Protein AF-A0AAU5Y5T3-F1 (afdb_monomer_lite)

Sequence (92 aa):
MTRAQVRLNDVADDPAAEAKKVAPTELAQADFGRVHGDGYGKYKSGIDEIGAGMNGLSNALMNLSSGIGTAGSQYSTQEQNAGAQAKAAGSK

Foldseek 3Di:
DDPLLVVLLVCLVVLLVVLVVQPQDPDDLCNCPDPCSVVVVVSRVVSVVSSVVSNVSSVVSNVVSVVVVVVVVVVVVVVVVVVVVVVVVVVD

Structure (mmCIF, N/CA/C/O backbone):
data_AF-A0AAU5Y5T3-F1
#
_entry.id   AF-A0AAU5Y5T3-F1
#
loop_
_atom_site.group_PDB
_atom_site.id
_atom_site.type_symbol
_atom_site.label_atom_id
_atom_site.label_alt_id
_atom_site.label_comp_id
_atom_site.label_asym_id
_atom_site.label_entity_id
_atom_site.label_seq_id
_atom_site.pdbx_PDB_ins_code
_atom_site.Cartn_x
_atom_site.Cartn_y
_atom_site.Cartn_z
_atom_site.occupancy
_atom_site.B_iso_or_equiv
_atom_site.auth_seq_id
_atom_site.auth_comp_id
_atom_site.auth_asym_id
_atom_site.auth_atom_id
_atom_site.pdbx_PDB_model_num
ATOM 1 N N . MET A 1 1 ? -14.611 5.046 17.222 1.00 64.44 1 MET A N 1
ATOM 2 C CA . MET A 1 1 ? -13.295 4.614 16.709 1.00 64.44 1 MET A CA 1
ATOM 3 C C . MET A 1 1 ? -12.225 4.976 17.718 1.00 64.44 1 MET A C 1
ATOM 5 O O . MET A 1 1 ? -12.296 6.058 18.291 1.00 64.44 1 MET A O 1
ATOM 9 N N . THR A 1 2 ? -11.277 4.079 17.981 1.00 82.31 2 THR A N 1
ATOM 10 C CA . THR A 1 2 ? -10.128 4.376 18.848 1.00 82.31 2 THR A CA 1
ATOM 11 C C . THR A 1 2 ? -9.165 5.337 18.141 1.00 82.31 2 THR A C 1
ATOM 13 O O . THR A 1 2 ? -9.160 5.443 16.914 1.00 82.31 2 THR A O 1
ATOM 16 N N . ARG A 1 3 ? -8.304 6.026 18.901 1.00 85.81 3 ARG A N 1
ATOM 17 C CA . ARG A 1 3 ? -7.283 6.933 18.341 1.00 85.81 3 ARG A CA 1
ATOM 18 C C . ARG A 1 3 ? -6.321 6.220 17.378 1.00 85.81 3 ARG A C 1
ATOM 20 O O . ARG A 1 3 ? -5.818 6.848 16.454 1.00 85.81 3 ARG A O 1
ATOM 27 N N . ALA A 1 4 ? -6.084 4.924 17.590 1.00 84.94 4 ALA A N 1
ATOM 28 C CA . ALA A 1 4 ? -5.267 4.094 16.708 1.00 84.94 4 ALA A CA 1
ATOM 29 C C . ALA A 1 4 ? -5.956 3.832 15.360 1.00 84.94 4 ALA A C 1
ATOM 31 O O . ALA A 1 4 ? -5.308 3.951 14.328 1.00 84.94 4 ALA A O 1
ATOM 32 N N . GLN A 1 5 ? -7.265 3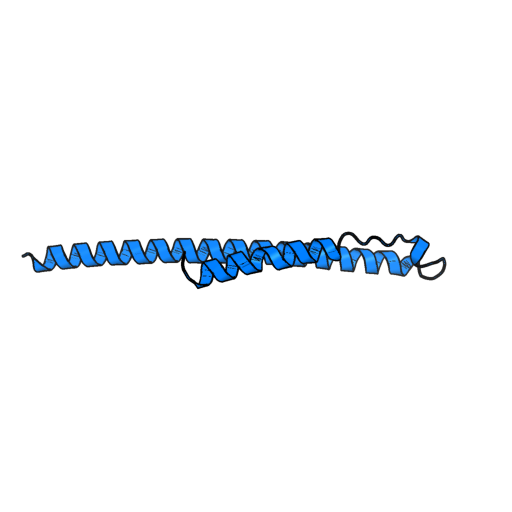.552 15.356 1.00 86.75 5 GLN A N 1
ATOM 33 C CA . GLN A 1 5 ? -8.024 3.356 14.115 1.00 86.75 5 GLN A CA 1
ATOM 34 C C . GLN A 1 5 ? -8.051 4.608 13.244 1.00 86.75 5 GLN A C 1
ATOM 36 O O . GLN A 1 5 ? -7.858 4.514 12.041 1.00 86.75 5 GLN A O 1
ATOM 41 N N . VAL A 1 6 ? -8.266 5.779 13.857 1.00 85.88 6 VAL A N 1
ATOM 42 C CA . VAL A 1 6 ? -8.280 7.057 13.129 1.00 85.88 6 VAL A CA 1
ATOM 43 C C . VAL A 1 6 ? -6.944 7.265 12.426 1.00 85.88 6 VAL A C 1
ATOM 45 O O . VAL A 1 6 ? -6.915 7.401 11.214 1.00 85.88 6 VAL A O 1
ATOM 48 N N . ARG A 1 7 ? -5.831 7.145 13.161 1.00 88.94 7 ARG A N 1
ATOM 49 C CA . ARG A 1 7 ? -4.494 7.305 12.575 1.00 88.94 7 ARG A CA 1
ATOM 50 C C . ARG A 1 7 ? -4.204 6.301 11.468 1.00 88.94 7 ARG A C 1
ATOM 52 O O . ARG A 1 7 ? -3.586 6.681 10.489 1.00 88.94 7 ARG A O 1
ATOM 59 N N . LEU A 1 8 ? -4.608 5.040 11.635 1.00 90.00 8 LEU A N 1
ATOM 60 C CA . LEU A 1 8 ? -4.390 4.006 10.623 1.00 90.00 8 LEU A CA 1
ATOM 61 C C . LEU A 1 8 ? -5.212 4.252 9.362 1.00 90.00 8 LEU A C 1
ATOM 63 O O . LEU A 1 8 ? -4.687 4.036 8.281 1.00 90.00 8 LEU A O 1
ATOM 67 N N . ASN A 1 9 ? -6.457 4.714 9.496 1.00 85.25 9 ASN A N 1
ATOM 68 C CA . ASN A 1 9 ? -7.258 5.109 8.342 1.00 85.25 9 ASN A CA 1
ATOM 69 C C . ASN A 1 9 ? -6.659 6.331 7.645 1.00 85.25 9 ASN A C 1
ATOM 71 O O . ASN A 1 9 ? -6.535 6.303 6.429 1.00 85.25 9 ASN A O 1
ATOM 75 N N . ASP A 1 10 ? -6.234 7.346 8.403 1.00 87.31 10 ASP A N 1
ATOM 76 C CA . ASP A 1 10 ? -5.647 8.565 7.837 1.00 87.31 10 ASP A CA 1
ATOM 77 C C . ASP A 1 10 ? -4.397 8.251 6.996 1.00 87.31 10 ASP A C 1
ATOM 79 O O . ASP A 1 10 ? -4.235 8.800 5.914 1.00 87.31 10 ASP A O 1
ATOM 83 N N . VAL A 1 11 ? -3.531 7.336 7.457 1.00 90.38 11 VAL A N 1
ATOM 84 C CA . VAL A 1 11 ? -2.309 6.957 6.716 1.00 90.38 11 VAL A CA 1
ATOM 85 C C . VAL A 1 11 ? -2.516 5.820 5.713 1.00 90.38 11 VAL A C 1
ATOM 87 O O . VAL A 1 11 ? -1.587 5.485 4.982 1.00 90.38 11 VAL A O 1
ATOM 90 N N . ALA A 1 12 ? -3.682 5.167 5.683 1.00 90.38 12 ALA A N 1
ATOM 91 C CA . ALA A 1 12 ? -3.933 4.063 4.755 1.00 90.38 12 ALA A CA 1
ATOM 92 C C . ALA A 1 12 ? -4.112 4.548 3.314 1.00 90.38 12 ALA A C 1
ATOM 94 O O . ALA A 1 12 ? -3.797 3.802 2.386 1.00 90.38 12 ALA A O 1
ATOM 95 N N . ASP A 1 13 ? -4.574 5.780 3.117 1.00 86.38 13 ASP A N 1
ATOM 96 C CA . ASP A 1 13 ? -4.763 6.351 1.783 1.00 86.38 13 ASP A CA 1
ATOM 97 C C . ASP A 1 13 ? -3.431 6.778 1.140 1.00 86.38 13 ASP A C 1
ATOM 99 O O . ASP A 1 13 ? -3.285 6.707 -0.086 1.00 86.38 13 ASP A O 1
ATOM 103 N N . ASP A 1 14 ? -2.431 7.139 1.953 1.00 92.19 14 ASP A N 1
ATOM 104 C CA . ASP A 1 14 ? -1.151 7.676 1.480 1.00 92.19 14 ASP A CA 1
ATOM 105 C C . ASP A 1 14 ? -0.396 6.705 0.552 1.00 92.19 14 ASP A C 1
ATOM 107 O O . ASP A 1 14 ? -0.036 7.113 -0.554 1.00 92.19 14 ASP A O 1
ATOM 111 N N . PRO A 1 15 ? -0.188 5.411 0.891 1.00 90.44 15 PRO A N 1
ATOM 112 C CA . PRO A 1 15 ? 0.513 4.494 -0.001 1.00 90.44 15 PRO A CA 1
ATOM 113 C C . PRO A 1 15 ? -0.175 4.349 -1.361 1.00 90.44 15 PRO A C 1
ATOM 115 O O . PRO A 1 15 ? 0.491 4.397 -2.390 1.00 90.44 15 PRO A O 1
ATOM 118 N N . ALA A 1 16 ? -1.504 4.221 -1.393 1.00 88.25 16 ALA A N 1
ATOM 119 C CA . ALA A 1 16 ? -2.243 4.090 -2.648 1.00 88.25 16 ALA A CA 1
ATOM 120 C C . ALA A 1 16 ? -2.200 5.382 -3.487 1.00 88.25 16 ALA A C 1
ATOM 122 O O . ALA A 1 16 ? -2.199 5.326 -4.719 1.00 88.25 16 ALA A O 1
ATOM 123 N N . ALA A 1 17 ? -2.149 6.552 -2.843 1.00 90.62 17 ALA A N 1
ATOM 124 C CA . ALA A 1 17 ? -1.966 7.831 -3.523 1.00 90.62 17 ALA A CA 1
ATOM 125 C C . ALA A 1 17 ? -0.550 7.975 -4.106 1.00 90.62 17 ALA A C 1
ATOM 127 O O . ALA A 1 17 ? -0.406 8.386 -5.259 1.00 90.62 17 ALA A O 1
ATOM 128 N N . GLU A 1 18 ? 0.486 7.590 -3.356 1.00 91.12 18 GLU A N 1
ATOM 129 C CA . GLU A 1 18 ? 1.875 7.592 -3.835 1.00 91.12 18 GLU A CA 1
ATOM 130 C C . GLU A 1 18 ? 2.103 6.563 -4.951 1.00 91.12 18 GLU A C 1
ATOM 132 O O . GLU A 1 18 ? 2.807 6.858 -5.917 1.00 91.12 18 GLU A O 1
ATOM 137 N N . ALA A 1 19 ? 1.439 5.401 -4.896 1.00 89.69 19 ALA A N 1
ATOM 138 C CA . ALA A 1 19 ? 1.512 4.371 -5.935 1.00 89.69 19 ALA A CA 1
ATOM 139 C C . ALA A 1 19 ? 1.180 4.932 -7.325 1.00 89.69 19 ALA A C 1
ATOM 141 O O . ALA A 1 19 ? 1.856 4.612 -8.299 1.00 89.69 19 ALA A O 1
ATOM 142 N N . LYS A 1 20 ? 0.179 5.819 -7.406 1.00 88.88 20 LYS A N 1
ATOM 143 C CA . LYS A 1 20 ? -0.268 6.450 -8.659 1.00 88.88 20 LYS A CA 1
ATOM 144 C C . LYS A 1 20 ? 0.734 7.448 -9.237 1.00 88.88 20 LYS A C 1
ATOM 146 O O . LYS A 1 20 ? 0.622 7.787 -10.408 1.00 88.88 20 LYS A O 1
ATOM 151 N N . LYS A 1 21 ? 1.678 7.951 -8.433 1.00 88.69 21 LYS A N 1
ATOM 152 C CA . LYS A 1 21 ? 2.716 8.886 -8.902 1.00 88.69 21 LYS A CA 1
ATOM 153 C C . LYS A 1 21 ? 3.884 8.175 -9.568 1.00 88.69 21 LYS A C 1
ATOM 155 O O . LYS A 1 21 ? 4.639 8.802 -10.302 1.00 88.69 21 LYS A O 1
ATOM 160 N N . VAL A 1 22 ? 4.064 6.894 -9.259 1.00 84.31 22 VAL A N 1
ATOM 161 C CA . VAL A 1 22 ? 5.195 6.105 -9.746 1.00 84.31 22 VAL A CA 1
ATOM 162 C C . VAL A 1 22 ? 4.759 5.042 -10.744 1.00 84.31 22 VAL A C 1
ATOM 164 O O . VAL A 1 22 ? 5.517 4.778 -11.669 1.00 84.31 22 VAL A O 1
ATOM 167 N N . ALA A 1 23 ? 3.5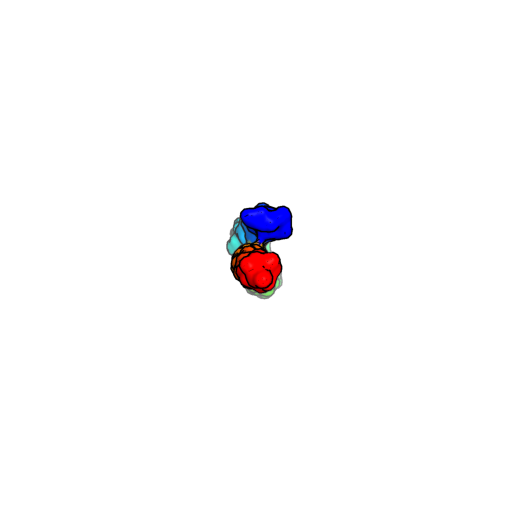57 4.472 -10.601 1.00 88.75 23 ALA A N 1
ATOM 168 C CA . ALA A 1 23 ? 3.053 3.383 -11.428 1.00 88.75 23 ALA A CA 1
ATOM 169 C C . ALA A 1 23 ? 1.653 3.674 -12.021 1.00 88.75 23 ALA A C 1
ATOM 171 O O . ALA A 1 23 ? 0.770 4.160 -11.308 1.00 88.75 23 ALA A O 1
ATOM 172 N N . PRO A 1 24 ? 1.399 3.283 -13.287 1.00 85.69 24 PRO A N 1
ATOM 173 C CA . PRO A 1 24 ? 2.377 2.747 -14.240 1.00 85.69 24 PRO A CA 1
ATOM 174 C C . PRO A 1 24 ? 3.393 3.820 -14.666 1.00 85.69 24 PRO A C 1
ATOM 176 O O . PRO A 1 24 ? 3.084 5.008 -14.646 1.00 85.69 24 PRO A O 1
ATOM 179 N N . THR A 1 25 ? 4.605 3.405 -15.050 1.00 87.12 25 THR A N 1
ATOM 180 C CA . THR A 1 25 ? 5.611 4.358 -15.548 1.00 87.12 25 THR A CA 1
ATOM 181 C C . THR A 1 25 ? 5.145 5.035 -16.838 1.00 87.12 25 THR A C 1
ATOM 183 O O . THR A 1 25 ? 4.606 4.379 -17.731 1.00 87.12 25 THR A O 1
ATOM 186 N N . GLU A 1 26 ? 5.387 6.342 -16.943 1.00 87.50 26 GLU A N 1
ATOM 187 C CA . GLU A 1 26 ? 5.123 7.131 -18.152 1.00 87.50 26 GLU A CA 1
ATOM 188 C C . GLU A 1 26 ? 6.179 6.908 -19.245 1.00 87.50 26 GLU A C 1
ATOM 190 O O . GLU A 1 26 ? 5.945 7.241 -20.405 1.00 87.50 26 GLU A O 1
ATOM 195 N N . LEU A 1 27 ? 7.336 6.333 -18.891 1.00 89.62 27 LEU A N 1
ATOM 196 C CA . LEU A 1 27 ? 8.413 6.071 -19.840 1.00 89.62 27 LEU A CA 1
ATOM 197 C C . LEU A 1 27 ? 8.063 4.887 -20.747 1.00 89.62 27 LEU A C 1
ATOM 199 O O . LEU A 1 27 ? 7.586 3.834 -20.306 1.00 89.62 27 LEU A O 1
ATOM 203 N N . ALA A 1 28 ? 8.378 5.034 -22.026 1.00 89.62 28 ALA A N 1
ATOM 204 C CA . ALA A 1 28 ? 8.339 3.982 -23.022 1.00 89.62 28 ALA A CA 1
ATOM 205 C C . ALA A 1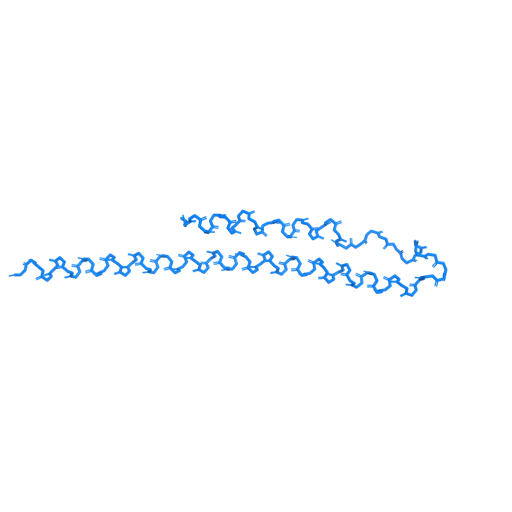 28 ? 9.735 3.380 -23.235 1.00 89.62 28 ALA A C 1
ATOM 207 O O . ALA A 1 28 ? 10.767 3.981 -22.936 1.00 89.62 28 ALA A O 1
ATOM 208 N N . GLN A 1 29 ? 9.789 2.188 -23.835 1.00 88.94 29 GLN A N 1
ATOM 209 C CA . GLN A 1 29 ? 11.063 1.539 -24.165 1.00 88.94 29 GLN A CA 1
ATOM 210 C C . GLN A 1 29 ? 11.957 2.410 -25.062 1.00 88.94 29 GLN A C 1
ATOM 212 O O . GLN A 1 29 ? 13.180 2.374 -24.939 1.00 88.94 29 GLN A O 1
ATOM 217 N N . ALA A 1 30 ? 11.350 3.209 -25.945 1.00 89.44 30 ALA A N 1
ATOM 218 C CA . ALA A 1 30 ? 12.064 4.122 -26.830 1.00 89.44 30 ALA A CA 1
ATOM 219 C C . ALA A 1 30 ? 12.861 5.194 -26.063 1.00 89.44 30 ALA A C 1
ATOM 221 O O . ALA A 1 30 ? 13.930 5.593 -26.526 1.00 89.44 30 ALA A O 1
ATOM 222 N N . ASP A 1 31 ? 12.399 5.589 -24.873 1.00 90.88 31 ASP A N 1
ATOM 223 C CA . ASP A 1 31 ? 13.038 6.621 -24.047 1.00 90.88 31 ASP A CA 1
ATOM 224 C C . ASP A 1 31 ? 14.346 6.131 -23.409 1.00 90.88 31 ASP A C 1
ATOM 226 O O . ASP A 1 31 ? 15.213 6.927 -23.055 1.00 90.88 31 ASP A O 1
ATOM 230 N N . PHE A 1 32 ? 14.541 4.811 -23.323 1.00 90.94 32 PHE A N 1
ATOM 231 C CA . PHE A 1 32 ? 15.799 4.197 -22.885 1.00 90.94 32 PHE A CA 1
ATOM 232 C C . PHE A 1 32 ? 16.850 4.165 -24.012 1.00 90.94 32 PHE A C 1
ATOM 234 O O . PHE A 1 32 ? 18.017 3.834 -23.789 1.00 90.94 32 PHE A O 1
ATOM 241 N N . GLY A 1 33 ? 16.465 4.528 -25.237 1.00 87.56 33 GLY A N 1
ATOM 242 C CA . GLY A 1 33 ? 17.337 4.517 -26.402 1.00 87.56 33 GLY A CA 1
ATOM 243 C C . GLY A 1 33 ? 17.703 3.109 -26.884 1.00 87.56 33 GLY A C 1
ATOM 244 O O . GLY A 1 33 ? 17.397 2.084 -26.276 1.00 87.56 33 GLY A O 1
ATOM 245 N N . ARG A 1 34 ? 18.404 3.054 -28.022 1.00 83.31 34 ARG A N 1
ATOM 246 C CA . ARG A 1 34 ? 18.666 1.802 -28.758 1.00 83.31 34 ARG A CA 1
ATOM 247 C C . ARG A 1 34 ? 19.476 0.766 -27.968 1.00 83.31 34 ARG A C 1
ATOM 249 O O . ARG A 1 34 ? 19.329 -0.424 -28.210 1.00 83.31 34 ARG A O 1
ATOM 256 N N . VAL A 1 35 ? 20.361 1.213 -27.076 1.00 83.56 35 VAL A N 1
ATOM 257 C CA . VAL A 1 35 ? 21.323 0.342 -26.374 1.00 83.56 35 VAL A CA 1
ATOM 258 C C . VAL A 1 35 ? 20.800 -0.129 -25.013 1.00 83.56 35 VAL A C 1
ATOM 260 O O . VAL A 1 35 ? 21.180 -1.206 -24.568 1.00 83.56 35 VAL A O 1
ATOM 263 N N . HIS A 1 36 ? 19.905 0.624 -24.364 1.00 85.50 36 HIS A N 1
ATOM 264 C CA . HIS A 1 36 ? 19.391 0.287 -23.028 1.00 85.50 36 HIS A CA 1
ATOM 265 C C . HIS A 1 36 ? 17.935 -0.197 -23.030 1.00 85.50 36 HIS A C 1
ATOM 267 O O . HIS A 1 36 ? 17.338 -0.328 -21.962 1.00 85.50 36 HIS A O 1
ATOM 273 N N . GLY A 1 37 ? 17.374 -0.519 -24.200 1.00 80.88 37 GLY A N 1
ATOM 274 C CA . GLY A 1 37 ? 16.007 -1.031 -24.337 1.00 80.88 37 GLY A CA 1
ATOM 275 C C . GLY A 1 37 ? 15.723 -2.293 -23.512 1.00 80.88 37 GLY A C 1
ATOM 276 O O . GLY A 1 37 ? 14.592 -2.477 -23.071 1.00 80.88 37 GLY A O 1
ATOM 277 N N . ASP A 1 38 ? 16.733 -3.118 -23.224 1.00 81.38 38 ASP A N 1
ATOM 278 C CA . ASP A 1 38 ? 16.599 -4.290 -22.340 1.00 81.38 38 ASP A CA 1
ATOM 279 C C . ASP A 1 38 ? 16.465 -3.899 -20.856 1.00 81.38 38 ASP A C 1
ATOM 281 O O . ASP A 1 38 ? 15.863 -4.617 -20.054 1.00 81.38 38 ASP A O 1
ATOM 285 N N . GLY A 1 39 ? 17.004 -2.736 -20.473 1.00 89.81 39 GLY A N 1
ATOM 286 C CA . GLY A 1 39 ? 16.864 -2.167 -19.132 1.00 89.81 39 GLY A CA 1
ATOM 287 C C . GLY A 1 39 ? 15.443 -1.688 -18.839 1.00 89.81 39 GLY A C 1
ATOM 288 O O . GLY A 1 39 ? 15.009 -1.752 -17.688 1.00 89.81 39 GLY A O 1
ATOM 289 N N . TYR A 1 40 ? 14.697 -1.296 -19.877 1.00 91.69 40 TYR A N 1
ATOM 290 C CA . TYR A 1 40 ? 13.310 -0.852 -19.756 1.00 91.69 40 TYR A CA 1
ATOM 291 C C . TYR A 1 40 ? 12.416 -1.907 -19.103 1.00 91.69 40 TYR A C 1
ATOM 293 O O . TYR A 1 40 ? 11.654 -1.581 -18.200 1.00 91.69 40 TYR A O 1
ATOM 301 N N . GLY A 1 41 ? 12.535 -3.178 -19.505 1.00 89.81 41 GLY A N 1
ATOM 302 C CA . GLY A 1 41 ? 11.700 -4.249 -18.954 1.00 89.81 41 GLY A CA 1
ATOM 303 C C . GLY A 1 41 ? 11.877 -4.407 -17.442 1.00 89.81 41 GLY A C 1
ATOM 304 O O . GLY A 1 41 ? 10.895 -4.483 -16.706 1.00 89.81 41 GLY A O 1
ATOM 305 N N . LYS A 1 42 ? 13.129 -4.373 -16.964 1.00 91.62 42 LYS A N 1
ATOM 306 C CA . LYS A 1 42 ? 13.448 -4.432 -15.527 1.00 91.62 42 LYS A CA 1
ATOM 307 C C . LYS A 1 42 ? 12.948 -3.198 -14.785 1.00 91.62 42 LYS A C 1
ATOM 309 O O . LYS A 1 42 ? 12.367 -3.329 -13.715 1.00 91.62 42 LYS A O 1
ATOM 314 N N . TYR A 1 43 ? 13.163 -2.015 -15.359 1.00 92.69 43 TYR A N 1
ATOM 315 C CA . TYR A 1 43 ? 12.688 -0.761 -14.785 1.00 92.69 43 TYR A CA 1
ATOM 316 C C . TYR A 1 43 ? 11.161 -0.749 -14.650 1.00 92.69 43 TYR A C 1
ATOM 318 O O . TYR A 1 43 ? 10.646 -0.506 -13.562 1.00 92.69 43 TYR A O 1
ATOM 326 N N . LYS A 1 44 ? 10.444 -1.088 -15.727 1.00 92.38 44 LYS A N 1
ATOM 327 C CA . LYS A 1 44 ? 8.985 -1.166 -15.733 1.00 92.38 44 LYS A CA 1
ATOM 328 C C . LYS A 1 44 ? 8.483 -2.172 -14.694 1.00 92.38 44 LYS A C 1
ATOM 330 O O . LYS A 1 44 ? 7.617 -1.815 -13.905 1.00 92.38 44 LYS A O 1
ATOM 335 N N . SER A 1 45 ? 9.050 -3.382 -14.658 1.00 92.19 45 SER A N 1
ATOM 336 C CA . SER A 1 45 ? 8.679 -4.407 -13.668 1.00 92.19 45 SER A CA 1
ATOM 337 C C . SER A 1 45 ? 8.869 -3.904 -12.240 1.00 92.19 45 SER A C 1
ATOM 339 O O . SER A 1 45 ? 7.963 -4.026 -11.426 1.00 92.19 45 SER A O 1
ATOM 341 N N . GLY A 1 46 ? 10.010 -3.275 -11.943 1.00 93.31 46 GLY A N 1
ATOM 342 C CA . GLY A 1 46 ? 10.280 -2.735 -10.610 1.00 93.31 46 GLY A CA 1
ATOM 343 C C . GLY A 1 46 ? 9.308 -1.623 -10.210 1.00 93.31 46 GLY A C 1
ATOM 344 O O . GLY A 1 46 ? 8.846 -1.587 -9.074 1.00 93.31 46 GLY A O 1
ATOM 345 N N . ILE A 1 47 ? 8.948 -0.737 -11.141 1.00 94.94 47 ILE A N 1
ATOM 346 C CA . ILE A 1 47 ? 7.938 0.300 -10.902 1.00 94.94 47 ILE A CA 1
ATOM 347 C C . ILE A 1 47 ? 6.552 -0.309 -10.656 1.00 94.94 47 ILE A C 1
ATOM 349 O O . ILE A 1 47 ? 5.871 0.089 -9.708 1.00 94.94 47 ILE A O 1
ATOM 353 N N . ASP A 1 48 ? 6.146 -1.286 -11.468 1.00 92.38 48 ASP A N 1
ATOM 354 C CA . ASP A 1 48 ? 4.871 -1.984 -11.293 1.00 92.38 48 ASP A CA 1
ATOM 355 C C . ASP A 1 48 ? 4.824 -2.705 -9.927 1.00 92.38 48 ASP A C 1
ATOM 357 O O . ASP A 1 48 ? 3.815 -2.633 -9.222 1.00 92.38 48 ASP A O 1
ATOM 361 N N . GLU A 1 49 ? 5.926 -3.341 -9.511 1.00 95.12 49 GLU A N 1
ATOM 362 C CA . GLU A 1 49 ? 6.075 -3.988 -8.200 1.00 95.12 49 GLU A CA 1
ATOM 363 C C . GLU A 1 49 ? 5.978 -2.989 -7.039 1.00 95.12 49 GLU A C 1
ATOM 365 O O . GLU A 1 49 ? 5.295 -3.269 -6.051 1.00 95.12 49 GLU A O 1
ATOM 370 N N . ILE A 1 50 ? 6.597 -1.809 -7.157 1.00 93.44 50 ILE A N 1
ATOM 371 C CA . ILE A 1 50 ? 6.475 -0.734 -6.159 1.00 93.44 50 ILE A CA 1
ATOM 372 C C . ILE A 1 50 ? 5.015 -0.289 -6.037 1.00 93.44 50 ILE A C 1
ATOM 374 O O . ILE A 1 50 ? 4.483 -0.228 -4.926 1.00 93.44 50 ILE A O 1
ATOM 378 N N . GLY A 1 51 ? 4.344 -0.025 -7.163 1.00 94.12 51 GLY A N 1
ATOM 379 C CA . GLY A 1 51 ? 2.936 0.374 -7.172 1.00 94.12 51 GLY A CA 1
ATOM 380 C C . GLY A 1 51 ? 2.021 -0.690 -6.557 1.00 94.12 51 GLY A C 1
ATOM 381 O O . GLY A 1 51 ? 1.147 -0.379 -5.745 1.00 94.12 51 GLY A O 1
ATOM 382 N N . ALA A 1 52 ? 2.247 -1.964 -6.886 1.00 93.56 52 ALA A N 1
ATOM 383 C CA . ALA A 1 52 ? 1.518 -3.084 -6.298 1.00 93.56 52 ALA A CA 1
ATOM 384 C C . ALA A 1 52 ? 1.774 -3.209 -4.786 1.00 93.56 52 ALA A C 1
ATOM 386 O O . ALA A 1 52 ? 0.827 -3.376 -4.015 1.00 93.56 52 ALA A O 1
ATOM 387 N N . GLY A 1 53 ? 3.029 -3.076 -4.349 1.00 94.88 53 GLY A N 1
ATOM 388 C CA . GLY A 1 53 ? 3.412 -3.126 -2.939 1.00 94.88 53 GLY A CA 1
ATOM 389 C C . GLY A 1 53 ? 2.779 -2.003 -2.117 1.00 94.88 53 GLY A C 1
ATOM 390 O O . GLY A 1 53 ? 2.250 -2.252 -1.034 1.00 94.88 53 GLY A O 1
ATOM 391 N N . MET A 1 54 ? 2.754 -0.784 -2.655 1.00 95.12 54 MET A N 1
ATOM 392 C CA . MET A 1 54 ? 2.104 0.367 -2.025 1.00 95.12 54 MET A CA 1
ATOM 393 C C . MET A 1 54 ? 0.584 0.181 -1.885 1.00 95.12 54 MET A C 1
ATOM 395 O O . MET A 1 54 ? 0.037 0.397 -0.802 1.00 95.12 54 MET A O 1
ATOM 399 N N . ASN A 1 55 ? -0.099 -0.306 -2.925 1.00 93.56 55 ASN A N 1
ATOM 400 C CA . ASN A 1 55 ? -1.522 -0.659 -2.831 1.00 93.56 55 ASN A CA 1
ATOM 401 C C . ASN A 1 55 ? -1.769 -1.792 -1.820 1.00 93.56 55 ASN A C 1
ATOM 403 O O . ASN A 1 55 ? -2.732 -1.757 -1.053 1.00 93.56 55 ASN A O 1
ATOM 407 N N . GLY A 1 56 ? -0.883 -2.790 -1.780 1.00 95.38 56 GLY A N 1
ATOM 408 C CA . GLY A 1 56 ? -0.933 -3.870 -0.796 1.00 95.38 56 GLY A CA 1
ATOM 409 C C . GLY A 1 56 ? -0.807 -3.362 0.642 1.00 95.38 56 GLY A C 1
ATOM 410 O O . GLY A 1 56 ? -1.577 -3.776 1.510 1.00 95.38 56 GLY A O 1
ATOM 411 N N . LEU A 1 57 ? 0.111 -2.424 0.890 1.00 95.19 57 LEU A N 1
ATOM 412 C CA . LEU A 1 57 ? 0.289 -1.791 2.196 1.00 95.19 57 LEU A CA 1
ATOM 413 C C . LEU A 1 57 ? -0.949 -0.991 2.620 1.00 95.19 57 LEU A C 1
ATOM 415 O O . LEU A 1 57 ? -1.410 -1.156 3.747 1.00 95.19 57 LEU A O 1
ATOM 419 N N . SER A 1 58 ? -1.511 -0.180 1.719 1.00 94.62 58 SER A N 1
ATOM 420 C CA . SER A 1 58 ? -2.768 0.547 1.957 1.00 94.62 58 SER A CA 1
ATOM 421 C C . SER A 1 58 ? -3.883 -0.403 2.424 1.00 94.62 58 SER A C 1
ATOM 423 O O . SER A 1 58 ? -4.473 -0.216 3.491 1.00 94.62 58 SER A O 1
ATOM 425 N N . ASN A 1 59 ? -4.084 -1.510 1.702 1.00 94.50 59 ASN A N 1
ATOM 426 C CA . ASN A 1 59 ? -5.066 -2.533 2.067 1.00 94.50 59 ASN A CA 1
ATOM 427 C C . ASN A 1 59 ? -4.776 -3.183 3.428 1.00 94.50 59 ASN A C 1
ATOM 429 O O . ASN A 1 59 ? -5.692 -3.400 4.224 1.00 94.50 59 ASN A O 1
ATOM 433 N N . ALA A 1 60 ? -3.510 -3.484 3.725 1.00 95.81 60 ALA A N 1
ATOM 434 C CA . ALA A 1 60 ? -3.119 -4.056 5.010 1.00 95.81 60 ALA A CA 1
ATOM 435 C C . ALA A 1 60 ? -3.426 -3.106 6.183 1.00 95.81 60 ALA A C 1
ATOM 437 O O . ALA A 1 60 ? -3.913 -3.556 7.223 1.00 95.81 60 ALA A O 1
ATOM 438 N N . LEU A 1 61 ? -3.204 -1.799 6.008 1.00 95.19 61 LEU A N 1
ATOM 439 C CA . LEU A 1 61 ? -3.508 -0.776 7.014 1.00 95.19 61 LEU A CA 1
ATOM 440 C C . LEU A 1 61 ? -5.019 -0.642 7.258 1.00 95.19 61 LEU A C 1
ATOM 442 O O . LEU A 1 61 ? -5.449 -0.632 8.416 1.00 95.19 61 LEU A O 1
ATOM 446 N N . MET A 1 62 ? -5.833 -0.637 6.197 1.00 93.00 62 MET A N 1
ATOM 447 C CA . MET A 1 62 ? -7.300 -0.637 6.317 1.00 93.00 62 MET A CA 1
ATOM 448 C C . MET A 1 62 ? -7.821 -1.882 7.050 1.00 93.00 62 MET A C 1
ATOM 450 O O . MET A 1 62 ? -8.682 -1.789 7.935 1.00 93.00 62 MET A O 1
ATOM 454 N N . ASN A 1 63 ? -7.267 -3.055 6.728 1.00 93.44 63 ASN A N 1
ATOM 455 C CA . ASN A 1 63 ? -7.630 -4.313 7.379 1.00 93.44 63 ASN A CA 1
ATOM 456 C C . ASN A 1 63 ? -7.256 -4.306 8.866 1.00 93.44 63 ASN A C 1
ATOM 458 O O . ASN A 1 63 ? -8.065 -4.699 9.710 1.00 93.44 63 ASN A O 1
ATOM 462 N N . LEU A 1 64 ? -6.065 -3.805 9.206 1.00 93.06 64 LEU A N 1
ATOM 463 C CA . LEU A 1 64 ? -5.629 -3.661 10.594 1.00 93.06 64 LEU A CA 1
ATOM 464 C C . LEU A 1 64 ? -6.555 -2.724 11.382 1.00 93.06 64 LEU A C 1
ATOM 466 O O . LEU A 1 64 ? -6.983 -3.065 12.486 1.00 93.06 64 LEU A O 1
ATOM 470 N N . SER A 1 65 ? -6.907 -1.570 10.812 1.00 91.69 65 SER A N 1
ATOM 471 C CA . SER A 1 65 ? -7.832 -0.613 11.431 1.00 91.69 65 SER A CA 1
ATOM 472 C C . SER A 1 65 ? -9.211 -1.227 11.714 1.00 91.69 65 SER A C 1
ATOM 474 O O . SER A 1 65 ? -9.769 -1.071 12.809 1.00 91.69 65 SER A O 1
ATOM 476 N N . SER A 1 66 ? -9.734 -2.001 10.760 1.00 90.31 66 SER A N 1
ATOM 477 C CA . SER A 1 66 ? -11.001 -2.729 10.901 1.00 90.31 66 SER A CA 1
ATOM 478 C C . SER A 1 66 ? -10.928 -3.805 11.992 1.00 90.31 66 SER A C 1
ATOM 480 O O . SER A 1 66 ? -11.843 -3.934 12.815 1.00 90.31 66 SER A O 1
ATOM 482 N N . GLY A 1 67 ? -9.810 -4.535 12.058 1.00 92.50 67 GLY A N 1
ATOM 483 C CA . GLY A 1 67 ? -9.549 -5.533 13.097 1.00 92.50 67 GLY A CA 1
ATOM 484 C C . GLY A 1 67 ? -9.503 -4.925 14.501 1.00 92.50 67 GLY A C 1
ATOM 485 O O . GLY A 1 67 ? -10.166 -5.424 15.411 1.00 92.50 67 GLY A O 1
ATOM 486 N N . ILE A 1 68 ? -8.804 -3.796 14.669 1.00 91.00 68 ILE A N 1
ATOM 487 C CA . ILE A 1 68 ? -8.752 -3.059 15.943 1.00 91.00 68 ILE A CA 1
ATOM 488 C C . ILE A 1 68 ? -10.152 -2.605 16.373 1.00 91.00 68 ILE A C 1
ATOM 490 O O . ILE A 1 68 ? -10.495 -2.697 17.552 1.00 91.00 68 ILE A O 1
ATOM 494 N N . GLY A 1 69 ? -10.977 -2.137 15.434 1.00 90.00 69 GLY A N 1
ATOM 495 C CA . GLY A 1 69 ? -12.360 -1.748 15.720 1.00 90.00 69 GLY A CA 1
ATOM 496 C C . GLY A 1 69 ? -13.201 -2.893 16.240 1.0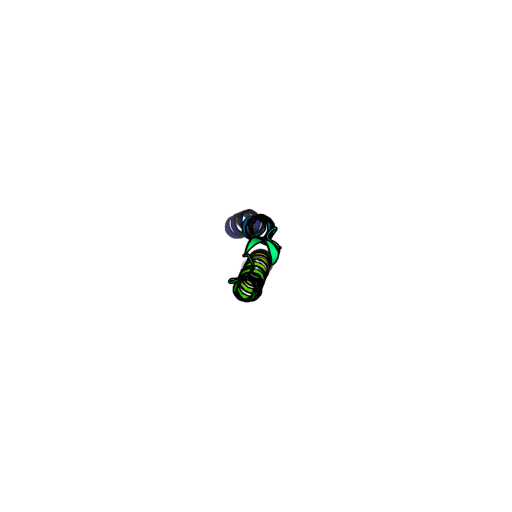0 90.00 69 GLY A C 1
ATOM 497 O O . GLY A 1 69 ? -13.857 -2.766 17.272 1.00 90.00 69 GLY A O 1
ATOM 498 N N . THR A 1 70 ? -13.122 -4.026 15.549 1.00 90.94 70 THR A N 1
ATOM 499 C CA . THR A 1 70 ? -13.841 -5.245 15.918 1.00 90.94 70 THR A CA 1
ATOM 500 C C . THR A 1 70 ? -13.444 -5.713 17.317 1.00 90.94 70 THR A C 1
ATOM 502 O O . THR A 1 70 ? -14.313 -5.946 18.158 1.00 90.94 70 THR A O 1
ATOM 505 N N . ALA A 1 71 ? -12.140 -5.778 17.605 1.00 89.75 71 ALA A N 1
ATOM 506 C CA . ALA A 1 71 ? -11.637 -6.157 18.923 1.00 89.75 71 ALA A CA 1
ATOM 507 C C . ALA A 1 71 ? -12.090 -5.177 20.021 1.00 89.75 71 ALA A C 1
ATOM 509 O O . ALA A 1 71 ? -12.528 -5.602 21.091 1.00 89.75 71 ALA A O 1
ATOM 510 N N . GLY A 1 72 ? -12.060 -3.867 19.748 1.00 89.19 72 GLY A N 1
ATOM 511 C CA . GLY A 1 72 ? -12.531 -2.845 20.685 1.00 89.19 72 GLY A CA 1
ATOM 512 C C . GLY A 1 72 ? -14.018 -2.986 21.037 1.00 89.19 72 GLY A C 1
ATOM 513 O O . GLY A 1 72 ? -14.391 -2.881 22.207 1.00 89.19 72 GLY A O 1
ATOM 514 N N . SER A 1 73 ? -14.869 -3.274 20.049 1.00 89.31 73 SER A N 1
ATOM 515 C CA . SER A 1 73 ? -16.302 -3.517 20.267 1.00 89.31 73 SER A CA 1
ATOM 516 C C . SER A 1 73 ? -16.568 -4.782 21.084 1.00 89.31 73 SER A C 1
ATOM 518 O O . SER A 1 73 ? -17.429 -4.768 21.969 1.00 89.31 73 SER A O 1
ATOM 520 N N . GLN A 1 74 ? -15.819 -5.859 20.830 1.00 92.31 74 GLN A N 1
ATOM 521 C CA . GLN A 1 74 ? -15.914 -7.091 21.617 1.00 92.31 74 GLN A CA 1
ATOM 522 C C . GLN A 1 74 ? -15.530 -6.842 23.076 1.00 92.31 74 GLN A C 1
ATOM 524 O O . GLN A 1 74 ? -16.288 -7.208 23.972 1.00 92.31 74 GLN A O 1
ATOM 529 N N . TYR A 1 75 ? -14.417 -6.139 23.310 1.00 91.75 75 TYR A N 1
ATOM 530 C CA . TYR A 1 75 ? -13.969 -5.789 24.657 1.00 91.75 75 TYR A CA 1
ATOM 531 C C . TYR A 1 75 ? -15.016 -4.957 25.409 1.00 91.75 75 TYR A C 1
ATOM 533 O O . TYR A 1 75 ? -15.385 -5.282 26.534 1.00 91.75 75 TYR A O 1
ATOM 541 N N . SER A 1 76 ? -15.572 -3.921 24.767 1.00 91.06 76 SER A N 1
ATOM 542 C CA . SER A 1 76 ? -16.620 -3.093 25.379 1.00 91.06 76 SER A CA 1
ATOM 543 C C . SER A 1 76 ? -17.872 -3.900 25.739 1.00 91.06 76 SER A C 1
ATOM 545 O O . SER A 1 76 ? -18.447 -3.700 26.808 1.00 91.06 76 SER A O 1
ATOM 547 N N . THR A 1 77 ? -18.277 -4.833 24.876 1.00 93.31 77 THR A N 1
ATOM 548 C CA . THR A 1 77 ? -19.430 -5.711 25.127 1.00 93.31 77 THR A CA 1
ATOM 549 C C . THR A 1 77 ? -19.157 -6.658 26.296 1.00 93.31 77 THR A C 1
ATOM 551 O O . THR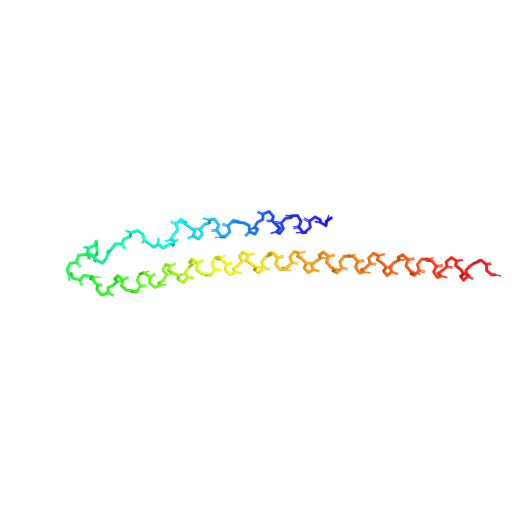 A 1 77 ? -20.019 -6.860 27.151 1.00 93.31 77 THR A O 1
ATOM 554 N N . GLN A 1 78 ? -17.948 -7.217 26.368 1.00 94.81 78 GLN A N 1
ATOM 555 C CA . GLN A 1 78 ? -17.548 -8.116 27.446 1.00 94.81 78 GLN A CA 1
ATOM 556 C C . GLN A 1 78 ? -17.533 -7.409 28.806 1.00 94.81 78 GLN A C 1
ATOM 558 O O . GLN A 1 78 ? -18.090 -7.940 29.765 1.00 94.81 78 GLN A O 1
ATOM 563 N N . GLU A 1 79 ? -16.990 -6.192 28.874 1.00 92.75 79 GLU A N 1
ATOM 564 C CA . GLU A 1 79 ? -16.995 -5.367 30.090 1.00 92.75 79 GLU A CA 1
ATOM 565 C C . GLU A 1 79 ? -18.417 -5.009 30.545 1.00 92.75 79 GLU A C 1
ATOM 567 O O . GLU A 1 79 ? -18.743 -5.109 31.729 1.00 92.75 79 GLU A O 1
ATOM 572 N N . GLN A 1 80 ? -19.305 -4.646 29.611 1.00 93.50 80 GLN A N 1
ATOM 573 C CA . GLN A 1 80 ? -20.713 -4.376 29.929 1.00 93.50 80 GLN A CA 1
ATOM 574 C C . GLN A 1 80 ? -21.410 -5.611 30.513 1.00 93.50 80 GLN A C 1
ATOM 576 O O . GLN A 1 80 ? -22.111 -5.505 31.523 1.00 93.50 80 GLN A O 1
ATOM 581 N N . ASN A 1 81 ? -21.180 -6.786 29.921 1.00 93.94 81 ASN A N 1
ATOM 582 C CA . ASN A 1 81 ? -21.741 -8.047 30.399 1.00 93.94 81 ASN A CA 1
ATOM 583 C C . ASN A 1 81 ? -21.198 -8.426 31.784 1.00 93.94 81 ASN A C 1
ATOM 585 O O . ASN A 1 81 ? -21.979 -8.779 32.668 1.00 93.94 81 ASN A O 1
ATOM 589 N N . ALA A 1 82 ? -19.885 -8.313 31.998 1.00 94.19 82 ALA A N 1
ATOM 590 C CA . ALA A 1 82 ? -19.257 -8.585 33.289 1.00 94.19 82 ALA A CA 1
ATOM 591 C C . ALA A 1 82 ? -19.777 -7.634 34.379 1.00 94.19 82 ALA A C 1
ATOM 593 O O . ALA A 1 82 ? -20.137 -8.071 35.473 1.00 94.19 82 ALA A O 1
ATOM 594 N N . GLY A 1 83 ? -19.909 -6.342 34.066 1.00 92.88 83 GLY A N 1
ATOM 595 C CA . GLY A 1 83 ? -20.483 -5.353 34.976 1.00 92.88 83 GLY A CA 1
ATOM 596 C C . GLY A 1 83 ? -21.949 -5.638 35.319 1.00 92.88 83 GLY A C 1
ATOM 597 O O . GLY A 1 83 ? -22.347 -5.513 36.478 1.00 92.88 83 GLY A O 1
ATOM 598 N N . ALA A 1 84 ? -22.757 -6.057 34.341 1.00 93.19 84 ALA A N 1
ATOM 599 C CA . ALA A 1 84 ? -24.145 -6.455 34.575 1.00 93.19 84 ALA A CA 1
ATOM 600 C C . ALA A 1 84 ? -24.241 -7.692 35.484 1.00 93.19 84 ALA A C 1
ATOM 602 O O . ALA A 1 84 ? -25.040 -7.706 36.422 1.00 93.19 84 ALA A O 1
ATOM 603 N N . GLN A 1 85 ? -23.389 -8.696 35.259 1.00 93.75 85 GLN A N 1
ATOM 604 C CA . GLN A 1 85 ? -23.307 -9.891 36.102 1.00 93.75 85 GLN A CA 1
ATOM 605 C C . GLN A 1 85 ? -22.877 -9.556 37.534 1.00 93.75 85 GLN A C 1
ATOM 607 O O . GLN A 1 85 ? -23.502 -10.028 38.482 1.00 93.75 85 GLN A O 1
ATOM 612 N N . ALA A 1 86 ? -21.869 -8.697 37.709 1.00 91.38 86 ALA A N 1
ATOM 613 C CA . ALA A 1 86 ? -21.414 -8.260 39.027 1.00 91.38 86 ALA A CA 1
ATOM 614 C C . ALA A 1 86 ? -22.518 -7.518 39.799 1.00 91.38 86 ALA A C 1
ATOM 616 O O . ALA A 1 86 ? -22.741 -7.794 40.977 1.00 91.38 86 ALA A O 1
ATOM 617 N N . LYS A 1 87 ? -23.265 -6.627 39.129 1.00 91.19 87 LYS A N 1
ATOM 618 C CA . LYS A 1 87 ? -24.422 -5.940 39.731 1.00 91.19 87 LYS A CA 1
ATOM 619 C C . LYS A 1 87 ? -25.507 -6.922 40.168 1.00 91.19 87 LYS A C 1
ATOM 621 O O . LYS A 1 87 ? -26.016 -6.793 41.274 1.00 91.19 87 LYS A O 1
ATOM 626 N N . ALA A 1 88 ? -25.829 -7.907 39.330 1.00 90.56 88 ALA A N 1
ATOM 627 C CA . ALA A 1 88 ? -26.821 -8.932 39.652 1.00 90.56 88 ALA A CA 1
ATOM 628 C C . ALA A 1 88 ? -26.376 -9.860 40.798 1.00 90.56 88 ALA A C 1
ATOM 630 O O . ALA A 1 88 ? -27.212 -10.355 41.552 1.00 90.56 88 ALA A O 1
ATOM 631 N N . ALA A 1 89 ? -25.070 -10.104 40.936 1.00 89.44 89 ALA A N 1
ATOM 632 C CA . ALA A 1 89 ? -24.515 -10.883 42.038 1.00 89.44 89 ALA A CA 1
ATOM 633 C C . ALA A 1 89 ? -24.525 -10.103 43.364 1.00 89.44 89 ALA A C 1
ATOM 635 O O . ALA A 1 89 ? -24.818 -10.689 44.398 1.00 89.44 89 ALA A O 1
ATOM 636 N N . GLY A 1 90 ? -24.238 -8.796 43.330 1.00 83.88 90 GLY A N 1
ATOM 637 C CA . GLY A 1 90 ? -24.224 -7.927 44.514 1.00 83.88 90 GLY A CA 1
ATOM 638 C C . GLY A 1 90 ? -25.596 -7.429 44.981 1.00 83.88 90 GLY A C 1
ATOM 639 O O . GLY A 1 90 ? -25.686 -6.835 46.049 1.00 83.88 90 GLY A O 1
ATOM 640 N N . SER A 1 91 ? -26.660 -7.6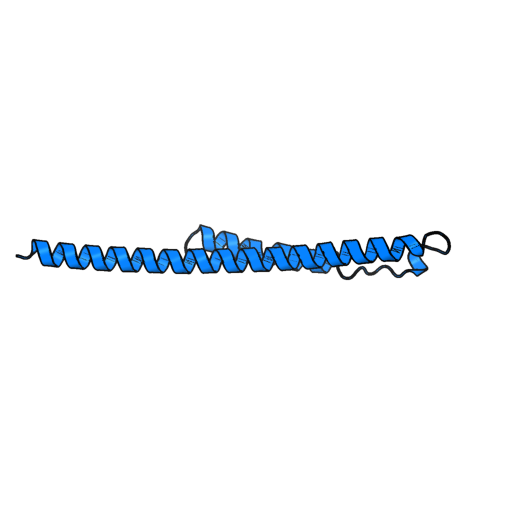38 44.200 1.00 77.25 91 SER A N 1
ATOM 641 C CA . SER A 1 91 ? -28.042 -7.322 44.592 1.00 77.25 91 SER A CA 1
ATOM 642 C C . SER A 1 91 ? -28.773 -8.493 45.269 1.00 77.25 91 SER A C 1
ATOM 644 O O . SER A 1 91 ? -30.001 -8.469 45.351 1.00 77.25 91 SER A O 1
ATOM 646 N N . LYS A 1 92 ? -28.043 -9.535 45.683 1.00 55.19 92 LYS A N 1
ATOM 647 C CA . LYS A 1 92 ? -28.520 -10.654 46.508 1.00 55.19 92 LYS A CA 1
ATOM 648 C C . LYS A 1 92 ? -27.940 -10.542 47.910 1.00 55.19 92 LYS A C 1
ATOM 650 O O . LYS A 1 92 ? -28.660 -10.947 48.844 1.00 55.19 92 LYS A O 1
#

Radius of gyration: 24.28 Å; chains: 1; bounding box: 50×20×75 Å

Secondary structure (DSSP, 8-state):
--HHHHHHHHHHHHHHHHHHHHSS-S--GGGGHHHHHHHHHHHHHHHHHHHHHHHHHHHHHHHHHHHHHHHHHHHHHHHHHHHHHHHHHHT-

pLDDT: mean 89.62, std 5.81, range [55.19, 95.81]